Protein AF-A0A965PGX7-F1 (afdb_monomer)

Structure (mmCIF, N/CA/C/O backbone):
data_AF-A0A965PGX7-F1
#
_entry.id   AF-A0A965PGX7-F1
#
loop_
_atom_site.group_PDB
_atom_site.id
_atom_site.type_symbol
_atom_site.label_atom_id
_atom_site.label_alt_id
_atom_site.label_comp_id
_atom_site.label_asym_id
_atom_site.label_entity_id
_atom_site.label_seq_id
_atom_site.pdbx_PDB_ins_code
_atom_site.Cartn_x
_atom_site.Cartn_y
_atom_site.Cartn_z
_atom_site.oc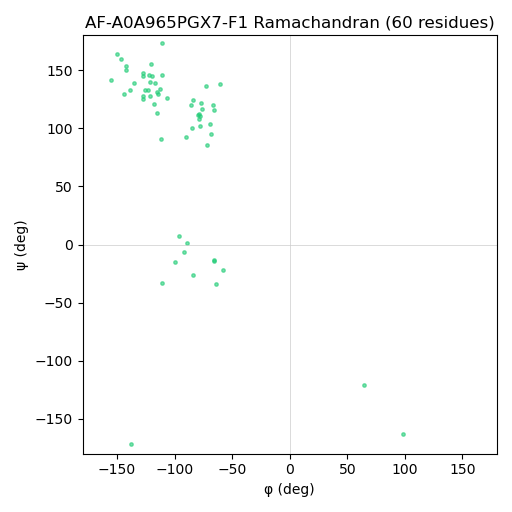cupancy
_atom_site.B_iso_or_equiv
_atom_site.auth_seq_id
_atom_site.auth_comp_id
_atom_site.auth_asym_id
_atom_site.auth_atom_id
_atom_site.pdbx_PDB_model_num
ATOM 1 N N . MET A 1 1 ? -1.675 7.730 14.317 1.00 91.50 1 MET A N 1
ATOM 2 C CA . MET A 1 1 ? -2.994 7.895 13.670 1.00 91.50 1 MET A CA 1
ATOM 3 C C . MET A 1 1 ? -2.797 7.906 12.168 1.00 91.50 1 MET A C 1
ATOM 5 O O . MET A 1 1 ? -1.987 8.695 11.695 1.00 91.50 1 MET A O 1
ATOM 9 N N . ILE A 1 2 ? -3.515 7.046 11.451 1.00 95.94 2 ILE A N 1
ATOM 10 C CA . ILE A 1 2 ? -3.513 6.945 9.989 1.00 95.94 2 ILE A CA 1
ATOM 11 C C . ILE A 1 2 ? -4.882 7.390 9.481 1.00 95.94 2 ILE A C 1
ATOM 13 O O . ILE A 1 2 ? -5.911 6.978 10.018 1.00 95.94 2 ILE A O 1
ATOM 17 N N . THR A 1 3 ? -4.908 8.238 8.454 1.00 97.38 3 THR A N 1
ATOM 18 C CA . THR A 1 3 ? -6.153 8.576 7.758 1.00 97.38 3 THR A CA 1
ATOM 19 C C . THR A 1 3 ? -6.495 7.452 6.793 1.00 97.38 3 THR A C 1
ATOM 21 O O . THR A 1 3 ? -5.800 7.233 5.802 1.00 97.38 3 THR A O 1
ATOM 24 N N . THR A 1 4 ? -7.563 6.728 7.098 1.00 96.75 4 THR A N 1
ATOM 25 C CA . THR A 1 4 ? -8.034 5.577 6.326 1.00 96.75 4 THR A CA 1
ATOM 26 C C . THR A 1 4 ? -9.349 5.899 5.624 1.00 96.75 4 THR A C 1
ATOM 28 O O . THR A 1 4 ? -9.982 6.927 5.886 1.00 96.75 4 THR A O 1
ATOM 31 N N . THR A 1 5 ? -9.810 4.984 4.776 1.00 97.00 5 THR A N 1
ATOM 32 C CA . THR A 1 5 ? -11.163 5.023 4.196 1.00 97.00 5 THR A CA 1
ATO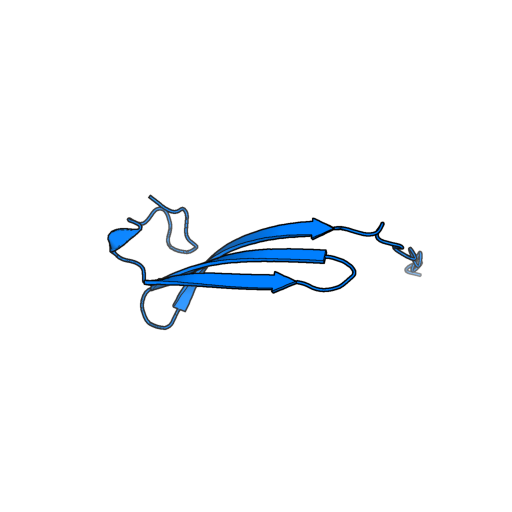M 33 C C . THR A 1 5 ? -12.279 5.017 5.250 1.00 97.00 5 THR A C 1
ATOM 35 O O . THR A 1 5 ? -13.376 5.496 4.971 1.00 97.00 5 THR A O 1
ATOM 38 N N . LYS A 1 6 ? -12.003 4.542 6.473 1.00 95.44 6 LYS A N 1
ATOM 39 C CA . LYS A 1 6 ? -12.937 4.500 7.614 1.00 95.44 6 LYS A CA 1
ATOM 40 C C . LYS A 1 6 ? -12.777 5.699 8.566 1.00 95.44 6 LYS A C 1
ATOM 42 O O . LYS A 1 6 ? -13.395 5.737 9.627 1.00 95.44 6 LYS A O 1
ATOM 47 N N . GLY A 1 7 ? -11.963 6.690 8.195 1.00 96.94 7 GLY A N 1
ATOM 48 C CA . GLY A 1 7 ? -11.598 7.833 9.036 1.00 96.94 7 GLY A CA 1
ATOM 49 C C . GLY A 1 7 ? -10.237 7.658 9.715 1.00 96.94 7 GLY A C 1
ATOM 50 O O . GLY A 1 7 ? -9.412 6.844 9.298 1.00 96.94 7 GLY A O 1
ATOM 51 N N . ASN A 1 8 ? -9.959 8.456 10.747 1.00 97.75 8 ASN A N 1
ATOM 52 C CA . ASN A 1 8 ? -8.685 8.379 11.464 1.00 97.75 8 ASN A CA 1
ATOM 53 C C . ASN A 1 8 ? -8.673 7.175 12.412 1.00 97.75 8 ASN A C 1
ATOM 55 O O . ASN A 1 8 ? -9.499 7.104 13.320 1.00 97.75 8 ASN A O 1
ATOM 59 N N . MET A 1 9 ? -7.714 6.272 12.229 1.00 97.44 9 MET A N 1
ATOM 60 C CA . MET A 1 9 ? -7.543 5.073 13.052 1.00 97.44 9 MET A CA 1
ATOM 61 C C . MET A 1 9 ? -6.170 5.062 13.723 1.00 97.44 9 MET A C 1
ATOM 63 O O . MET A 1 9 ? -5.220 5.694 13.246 1.00 97.44 9 MET A O 1
ATOM 67 N N . ASP A 1 10 ? -6.065 4.347 14.841 1.00 97.19 10 ASP A N 1
ATOM 68 C CA . ASP A 1 10 ? -4.769 4.059 15.446 1.00 97.19 10 ASP A CA 1
ATOM 69 C C . ASP A 1 10 ? -4.027 3.025 14.591 1.00 97.19 10 ASP A C 1
ATOM 71 O O . ASP A 1 10 ? -4.614 2.046 14.136 1.00 97.19 10 ASP A O 1
ATOM 75 N N . GLU A 1 11 ? -2.736 3.255 14.372 1.00 94.62 11 GLU A N 1
ATOM 76 C CA . GLU A 1 11 ? -1.892 2.342 13.601 1.00 94.62 11 GLU A CA 1
ATOM 77 C C . GLU A 1 11 ? -1.767 0.980 14.293 1.00 94.62 11 GLU A C 1
ATOM 79 O O . GLU A 1 11 ? -1.741 -0.044 13.621 1.00 94.62 11 GLU A O 1
ATOM 84 N N . ALA A 1 12 ? -1.753 0.954 15.630 1.00 96.50 12 ALA A N 1
ATOM 85 C CA . ALA A 1 12 ? -1.590 -0.272 16.408 1.00 96.50 12 ALA A CA 1
ATOM 86 C C . ALA A 1 12 ? -2.760 -1.264 16.258 1.00 96.50 12 ALA A C 1
ATOM 88 O O . ALA A 1 12 ? -2.638 -2.418 16.665 1.00 96.50 12 ALA A O 1
ATOM 89 N N . LEU A 1 13 ? -3.893 -0.816 15.705 1.00 96.44 13 LEU A N 1
ATOM 90 C CA . LEU A 1 13 ? -5.070 -1.645 15.436 1.00 96.44 13 LEU A CA 1
ATOM 91 C C . LEU A 1 13 ? -5.068 -2.246 14.024 1.00 96.44 13 LEU A C 1
ATOM 93 O O . LEU A 1 13 ? -5.948 -3.042 13.712 1.00 96.44 13 LEU A O 1
ATOM 97 N N . LEU A 1 14 ? -4.113 -1.857 13.178 1.00 97.69 14 LEU A N 1
ATOM 98 C CA . LEU A 1 14 ? -4.043 -2.252 11.778 1.00 97.69 14 LEU A CA 1
ATOM 99 C C . LEU A 1 14 ? -2.859 -3.188 11.548 1.00 97.69 14 LEU A C 1
ATOM 101 O O . LEU A 1 14 ? -1.787 -3.038 12.135 1.00 97.69 14 LEU A O 1
ATOM 105 N N . GLU A 1 15 ? -3.026 -4.131 10.631 1.00 98.31 15 GLU A N 1
ATOM 106 C CA . GLU A 1 15 ? -1.908 -4.926 10.150 1.00 98.31 15 GLU A CA 1
ATOM 107 C C . GLU A 1 15 ? -1.110 -4.103 9.133 1.00 98.31 15 GLU A C 1
ATOM 109 O O . GLU A 1 15 ? -1.592 -3.789 8.040 1.00 98.31 15 GLU A O 1
ATOM 114 N N . LYS A 1 16 ? 0.123 -3.740 9.505 1.00 97.75 16 LYS A N 1
ATOM 115 C CA . LYS A 1 16 ? 1.056 -3.035 8.625 1.00 97.75 16 LYS A CA 1
ATOM 116 C C . LYS A 1 16 ? 1.789 -4.034 7.731 1.00 97.75 16 LYS A C 1
ATOM 118 O O . LYS A 1 16 ? 2.470 -4.930 8.228 1.00 97.75 16 LYS A O 1
ATOM 123 N N . ARG A 1 17 ? 1.704 -3.837 6.417 1.00 98.19 17 ARG A N 1
ATOM 124 C CA . ARG A 1 17 ? 2.461 -4.598 5.413 1.00 98.19 17 ARG A CA 1
ATOM 125 C C . ARG A 1 17 ? 3.316 -3.647 4.593 1.00 98.19 17 ARG A C 1
ATOM 127 O O . ARG A 1 17 ? 2.877 -2.555 4.246 1.00 98.19 17 ARG A O 1
ATOM 134 N N . GLU A 1 18 ? 4.541 -4.051 4.290 1.00 98.31 18 GLU A N 1
ATOM 1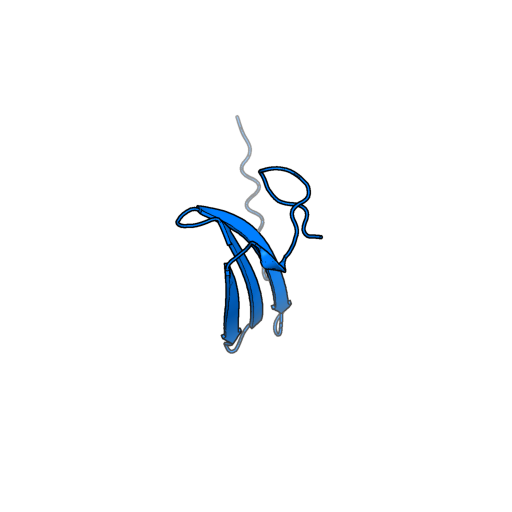35 C CA . GLU A 1 18 ? 5.496 -3.228 3.546 1.00 98.31 18 GLU A CA 1
ATOM 136 C C . GLU A 1 18 ? 6.036 -4.020 2.364 1.00 98.31 18 GLU A C 1
ATOM 138 O O . GLU A 1 18 ? 6.220 -5.236 2.441 1.00 98.31 18 GLU A O 1
ATOM 143 N N . GLY A 1 19 ? 6.281 -3.320 1.265 1.00 97.75 19 GLY A N 1
ATOM 144 C CA . GLY A 1 19 ? 6.836 -3.915 0.066 1.00 97.75 19 GLY A CA 1
ATOM 145 C C . GLY A 1 19 ? 7.737 -2.944 -0.670 1.00 97.75 19 GLY A C 1
ATOM 146 O O . GLY A 1 19 ? 7.680 -1.727 -0.481 1.00 97.75 19 GLY A O 1
ATOM 147 N N . GLN A 1 20 ? 8.592 -3.517 -1.504 1.00 97.81 20 GLN A N 1
ATOM 148 C CA . GLN A 1 20 ? 9.469 -2.774 -2.386 1.00 97.81 20 GLN A CA 1
ATOM 149 C C . GLN A 1 20 ? 9.586 -3.493 -3.726 1.00 97.81 20 GLN A C 1
ATOM 151 O O . GLN A 1 20 ? 9.505 -4.720 -3.805 1.00 97.81 20 GLN A O 1
ATOM 156 N N . PHE A 1 21 ? 9.795 -2.711 -4.769 1.00 96.94 21 PHE A N 1
ATOM 157 C CA . PHE A 1 21 ? 10.044 -3.138 -6.130 1.00 96.94 21 PHE A CA 1
ATOM 158 C C . PHE A 1 21 ? 11.197 -2.309 -6.684 1.00 96.94 21 PHE A C 1
ATOM 160 O O . PHE A 1 21 ? 11.283 -1.107 -6.440 1.00 96.94 21 PHE A O 1
ATOM 167 N N . GLU A 1 22 ? 12.096 -2.950 -7.416 1.00 97.44 22 GLU A N 1
ATOM 168 C CA . GLU A 1 22 ? 13.233 -2.284 -8.028 1.00 97.44 22 GLU A CA 1
ATOM 169 C C . GLU A 1 22 ? 13.537 -2.910 -9.386 1.00 97.44 22 GLU A C 1
ATOM 171 O O . GLU A 1 22 ? 13.696 -4.126 -9.496 1.00 97.44 22 GLU A O 1
ATOM 176 N N . ASP A 1 23 ? 13.661 -2.059 -10.403 1.00 95.31 23 ASP A N 1
ATOM 177 C CA . ASP A 1 23 ? 14.163 -2.425 -11.721 1.00 95.31 23 ASP A CA 1
ATOM 178 C C . ASP A 1 23 ? 15.125 -1.348 -12.270 1.00 95.31 23 ASP A C 1
ATOM 180 O O . ASP A 1 23 ? 15.554 -0.422 -11.567 1.00 95.31 23 ASP A O 1
ATOM 184 N N . ASP A 1 24 ? 15.510 -1.478 -13.541 1.00 95.88 24 ASP A N 1
ATOM 185 C CA . ASP A 1 24 ? 16.377 -0.523 -14.239 1.00 95.88 24 ASP A CA 1
ATOM 186 C C . ASP A 1 24 ? 15.749 0.867 -14.451 1.00 95.88 24 ASP A C 1
ATOM 188 O O . ASP A 1 24 ? 16.442 1.804 -14.859 1.00 95.88 24 ASP A O 1
ATOM 192 N N . ASN A 1 25 ? 14.442 1.014 -14.254 1.00 93.38 25 ASN A N 1
ATOM 193 C CA . ASN A 1 25 ? 13.673 2.210 -14.584 1.00 93.38 25 ASN A CA 1
ATOM 194 C C . ASN A 1 25 ? 13.197 2.941 -13.329 1.00 93.38 25 ASN A C 1
ATOM 196 O O . ASN A 1 25 ? 13.148 4.172 -13.338 1.00 93.38 25 ASN A O 1
ATOM 200 N N . GLU A 1 26 ? 12.902 2.216 -12.252 1.00 95.31 26 GLU A N 1
ATOM 201 C CA . GLU A 1 26 ? 12.355 2.758 -11.017 1.00 95.31 26 GLU A CA 1
ATOM 202 C C . GLU A 1 26 ? 12.757 1.975 -9.758 1.00 95.31 26 GLU A C 1
ATOM 204 O O . GLU A 1 26 ? 13.261 0.850 -9.783 1.00 95.31 26 GLU A O 1
ATOM 209 N N . SER A 1 27 ? 12.553 2.632 -8.622 1.00 97.25 27 SER A N 1
ATOM 210 C CA . SER A 1 27 ? 12.499 2.025 -7.300 1.00 97.25 27 SER A CA 1
ATOM 211 C C . SER A 1 27 ? 11.204 2.478 -6.642 1.00 97.25 27 SER A C 1
ATOM 213 O O . SER A 1 27 ? 10.932 3.675 -6.562 1.00 97.25 27 SER A O 1
ATOM 215 N N . THR A 1 28 ? 10.398 1.529 -6.191 1.00 97.94 28 THR A N 1
ATOM 216 C CA . THR A 1 28 ? 9.071 1.770 -5.636 1.00 97.94 28 THR A CA 1
ATOM 217 C C . THR A 1 28 ? 8.979 1.097 -4.279 1.00 97.94 28 THR A C 1
ATOM 219 O O . THR A 1 28 ? 9.237 -0.093 -4.162 1.00 97.94 28 THR A O 1
ATOM 222 N N . ALA A 1 29 ? 8.582 1.835 -3.250 1.00 98.19 29 ALA A N 1
ATOM 223 C CA . ALA A 1 29 ? 8.302 1.298 -1.924 1.00 98.19 29 ALA A CA 1
ATOM 224 C C . ALA A 1 29 ? 6.869 1.640 -1.526 1.00 98.19 29 ALA A C 1
ATOM 226 O O . ALA A 1 29 ? 6.352 2.702 -1.882 1.00 98.19 29 ALA A O 1
ATOM 227 N N . TRP A 1 30 ? 6.213 0.755 -0.785 1.00 98.50 30 TRP A N 1
ATOM 228 C CA . TRP A 1 30 ? 4.866 1.005 -0.297 1.00 98.50 30 TRP A CA 1
ATOM 229 C C . TRP A 1 30 ? 4.644 0.461 1.103 1.00 98.50 30 TRP A C 1
ATOM 231 O O . TRP A 1 30 ? 5.262 -0.512 1.534 1.00 98.50 30 TRP A O 1
ATOM 241 N N . VAL A 1 31 ? 3.707 1.110 1.784 1.00 98.19 31 VAL A N 1
ATOM 242 C CA . VAL A 1 31 ? 3.175 0.702 3.077 1.00 98.19 31 VAL A CA 1
ATOM 243 C C . VAL A 1 31 ? 1.670 0.557 2.933 1.00 98.19 31 VAL A C 1
ATOM 245 O O . VAL A 1 31 ? 1.000 1.435 2.389 1.00 98.19 31 VAL A O 1
ATOM 248 N N . GLU A 1 32 ? 1.140 -0.542 3.437 1.00 98.50 32 GLU A N 1
ATOM 249 C CA . GLU A 1 32 ? -0.281 -0.835 3.507 1.00 98.50 32 GLU A CA 1
ATOM 250 C C . GLU A 1 32 ? -0.700 -1.015 4.956 1.00 98.50 32 GLU A C 1
ATOM 252 O O . GLU A 1 32 ? 0.033 -1.601 5.753 1.00 98.50 32 GLU A O 1
ATOM 257 N N . TYR A 1 33 ? -1.914 -0.574 5.261 1.00 98.25 33 TYR A N 1
ATOM 258 C CA . TYR A 1 33 ? -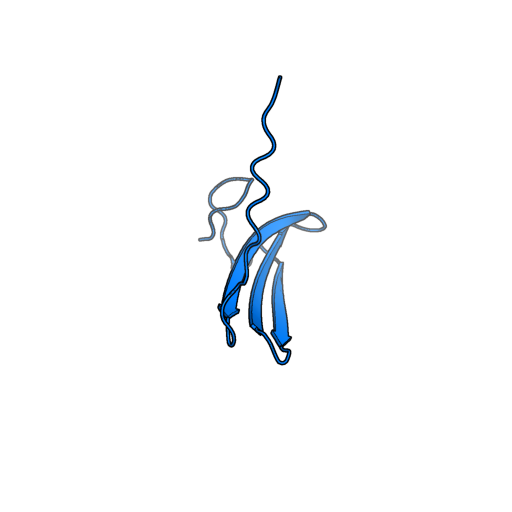2.577 -0.855 6.522 1.00 98.25 33 TYR A CA 1
ATOM 259 C C . TYR A 1 33 ? -3.890 -1.580 6.254 1.00 98.25 33 TYR A C 1
ATOM 261 O O . TYR A 1 33 ? -4.716 -1.117 5.457 1.00 98.25 33 TYR A O 1
ATOM 269 N N . TRP A 1 34 ? -4.062 -2.711 6.930 1.00 98.31 34 TRP A N 1
ATOM 270 C CA . TRP A 1 34 ? -5.196 -3.612 6.768 1.00 98.31 34 TRP A CA 1
ATOM 271 C C . TRP A 1 34 ? -6.010 -3.715 8.061 1.00 98.31 34 TRP A C 1
ATOM 273 O O . TRP A 1 34 ? -5.450 -3.793 9.153 1.00 98.31 34 TRP A O 1
ATOM 283 N N . ASP A 1 35 ? -7.333 -3.719 7.923 1.00 97.44 35 ASP A N 1
ATOM 284 C CA . ASP A 1 35 ? -8.311 -3.940 8.992 1.00 97.44 35 ASP A CA 1
ATOM 285 C C . ASP A 1 35 ? -8.996 -5.291 8.734 1.00 97.44 35 ASP A C 1
ATOM 287 O O . ASP A 1 35 ? 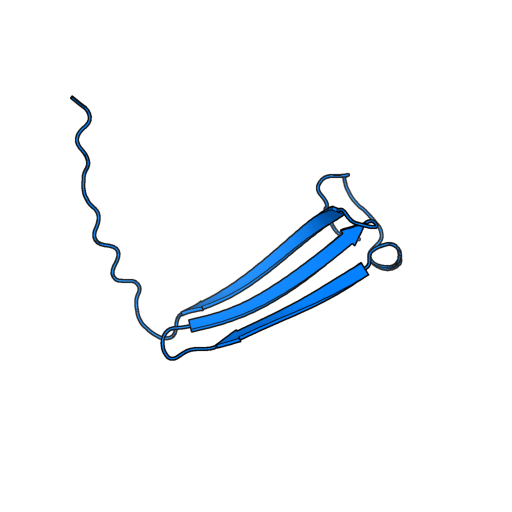-9.948 -5.390 7.955 1.00 97.44 35 ASP A O 1
ATOM 291 N N . GLY A 1 36 ? -8.436 -6.362 9.305 1.00 96.06 36 GLY A N 1
ATOM 292 C CA . GLY A 1 36 ? -8.790 -7.735 8.936 1.00 96.06 36 GLY A CA 1
ATOM 293 C C . GLY A 1 36 ? -8.402 -8.041 7.485 1.00 96.06 36 GLY A C 1
ATOM 294 O O . GLY A 1 36 ? -7.237 -7.930 7.110 1.00 96.06 36 GLY A O 1
ATOM 295 N N . ASP A 1 37 ? -9.383 -8.406 6.660 1.00 96.81 37 ASP A N 1
ATOM 296 C CA . ASP A 1 37 ? -9.186 -8.737 5.242 1.00 96.81 37 ASP A CA 1
ATOM 297 C C . ASP A 1 37 ? -9.299 -7.522 4.295 1.00 96.81 37 ASP A C 1
ATOM 299 O O . ASP A 1 37 ? -9.183 -7.670 3.077 1.00 96.81 37 ASP A O 1
ATOM 303 N N . GLU A 1 38 ? -9.525 -6.312 4.819 1.00 97.50 38 GLU A N 1
ATOM 304 C CA . GLU A 1 38 ? -9.715 -5.094 4.020 1.00 97.50 38 GLU A CA 1
ATOM 305 C C . GLU A 1 38 ? -8.491 -4.165 4.081 1.00 97.50 38 GLU A C 1
ATOM 307 O O . GLU A 1 38 ? -8.072 -3.745 5.159 1.00 97.50 38 GLU A O 1
ATOM 312 N N . MET A 1 39 ? -7.940 -3.773 2.924 1.00 97.69 39 MET A N 1
ATOM 313 C CA . MET A 1 39 ? -6.900 -2.738 2.845 1.00 97.69 39 MET A CA 1
ATOM 314 C C . MET A 1 39 ? -7.537 -1.350 2.984 1.00 97.69 39 MET A C 1
ATOM 316 O O . MET A 1 39 ? -8.218 -0.877 2.074 1.00 97.69 39 MET A O 1
ATOM 320 N N . VAL A 1 40 ? -7.287 -0.676 4.106 1.00 98.06 40 VAL A N 1
ATOM 321 C CA . VAL A 1 40 ? -7.934 0.605 4.446 1.00 98.06 40 VAL A CA 1
ATOM 322 C C . VAL A 1 40 ? -7.059 1.827 4.157 1.00 98.06 40 VAL A C 1
ATOM 324 O O . VAL A 1 40 ? -7.552 2.959 4.130 1.00 98.06 40 VAL A O 1
ATOM 327 N N . HIS A 1 41 ? -5.759 1.619 3.935 1.00 98.00 41 HIS A N 1
ATOM 328 C CA . HIS A 1 41 ? -4.823 2.659 3.519 1.00 98.00 41 HIS A CA 1
ATOM 329 C C . HIS A 1 41 ? -3.625 2.053 2.782 1.00 98.00 41 HIS A C 1
ATOM 331 O O . HIS A 1 41 ? -3.090 1.028 3.202 1.00 98.00 41 HIS A O 1
ATOM 337 N N . ARG A 1 42 ? -3.152 2.727 1.727 1.00 97.06 42 ARG A N 1
ATOM 338 C CA . ARG A 1 42 ? -1.854 2.453 1.101 1.00 97.06 42 ARG A CA 1
ATOM 339 C C . ARG A 1 42 ? -1.161 3.765 0.753 1.00 97.06 42 ARG A C 1
ATOM 341 O O . ARG A 1 42 ? -1.763 4.635 0.128 1.00 97.06 42 ARG A O 1
ATOM 348 N N . SER A 1 43 ? 0.114 3.860 1.108 1.00 96.94 43 SER A N 1
ATOM 349 C CA . SER A 1 43 ? 1.015 4.932 0.693 1.00 96.94 43 SER A CA 1
ATOM 350 C C . SER A 1 43 ? 2.119 4.341 -0.175 1.00 96.94 43 SER A C 1
ATOM 352 O O . SER A 1 43 ? 2.704 3.321 0.189 1.00 96.94 43 SER A O 1
ATOM 354 N N . VAL A 1 44 ? 2.382 4.951 -1.330 1.00 97.06 44 VAL A N 1
ATOM 355 C CA . VAL A 1 44 ? 3.385 4.486 -2.298 1.00 97.06 44 VAL A CA 1
ATOM 356 C C . VAL A 1 44 ? 4.347 5.626 -2.601 1.00 97.06 44 VAL A C 1
ATOM 358 O O . VAL A 1 44 ? 3.923 6.748 -2.876 1.00 97.06 44 VAL A O 1
ATOM 361 N N . HIS A 1 45 ? 5.640 5.328 -2.578 1.00 97.19 45 HIS A N 1
ATOM 362 C CA . HIS A 1 45 ? 6.701 6.231 -2.989 1.00 97.19 45 HIS A CA 1
ATOM 363 C C . HIS A 1 45 ? 7.443 5.630 -4.181 1.00 97.19 45 HIS A C 1
ATOM 365 O O . HIS A 1 45 ? 7.998 4.539 -4.072 1.00 97.19 45 HIS A O 1
ATOM 371 N N . VAL A 1 46 ? 7.451 6.347 -5.305 1.00 95.94 4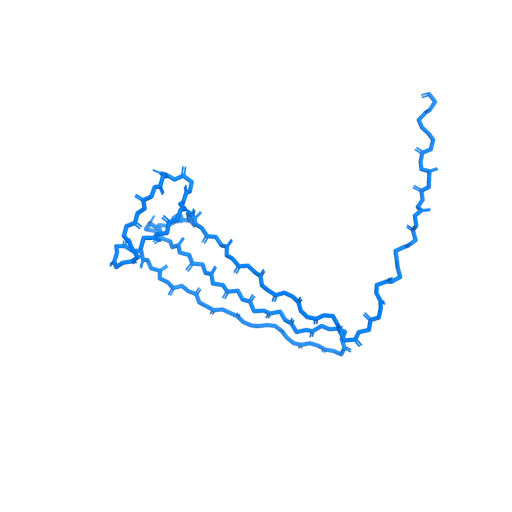6 VAL A N 1
ATOM 372 C CA . VAL A 1 46 ? 8.118 5.933 -6.546 1.00 95.94 46 VAL A CA 1
ATOM 373 C C . VAL A 1 46 ? 9.262 6.894 -6.836 1.00 95.94 46 VAL A C 1
ATOM 375 O O . VAL A 1 46 ? 9.071 8.111 -6.869 1.00 95.94 46 VAL A O 1
ATOM 378 N N . HIS A 1 47 ? 10.441 6.341 -7.088 1.00 95.12 47 HIS A N 1
ATOM 379 C CA . HIS A 1 47 ? 11.613 7.058 -7.553 1.00 95.12 47 HIS A CA 1
ATOM 380 C C . HIS A 1 47 ? 11.991 6.592 -8.958 1.00 95.12 47 HIS A C 1
ATOM 382 O O . HIS A 1 47 ? 12.416 5.457 -9.170 1.00 95.12 47 HIS A O 1
ATOM 388 N N . LEU A 1 48 ? 11.852 7.497 -9.921 1.00 95.06 48 LEU A N 1
ATOM 389 C CA . LEU A 1 48 ? 12.107 7.234 -11.328 1.00 95.06 48 LEU A CA 1
ATOM 390 C C . LEU A 1 48 ? 13.598 7.439 -11.649 1.00 95.06 48 LEU A C 1
ATOM 392 O O . LEU A 1 48 ? 14.125 8.540 -11.487 1.00 95.06 48 LEU A O 1
ATOM 396 N N . LYS A 1 49 ? 14.279 6.396 -12.129 1.00 93.31 49 LYS A N 1
ATOM 397 C CA . LYS A 1 49 ? 15.710 6.422 -12.493 1.00 93.31 49 LYS A CA 1
ATOM 398 C C . LYS A 1 49 ? 15.939 6.956 -13.908 1.00 93.31 49 LYS A C 1
ATOM 400 O O . LYS A 1 49 ? 17.005 7.488 -14.214 1.00 93.31 49 LYS A O 1
ATOM 405 N N . LYS A 1 50 ? 14.941 6.808 -14.781 1.00 90.25 50 LYS A N 1
ATOM 406 C CA . LYS A 1 50 ? 14.953 7.261 -16.181 1.00 90.25 50 LYS A CA 1
ATOM 407 C C . LYS A 1 50 ? 13.724 8.120 -16.453 1.00 90.25 50 LYS A C 1
ATOM 409 O O . LYS A 1 50 ? 12.696 7.837 -15.862 1.00 90.25 50 LYS A O 1
ATOM 414 N N . PRO A 1 51 ? 13.781 9.128 -17.339 1.00 83.62 51 PRO A N 1
ATOM 415 C CA . PRO A 1 51 ? 12.630 9.983 -17.627 1.00 83.62 51 PRO A CA 1
ATOM 416 C C . PRO A 1 51 ? 11.442 9.187 -18.193 1.00 83.62 51 PRO A C 1
ATOM 418 O O . PRO A 1 51 ? 11.622 8.345 -19.073 1.00 83.62 51 PRO A O 1
ATOM 421 N N . MET A 1 52 ? 10.223 9.494 -17.732 1.00 76.00 52 MET A N 1
ATOM 422 C CA . MET A 1 52 ? 8.997 8.983 -18.355 1.00 76.00 52 MET A CA 1
ATOM 423 C C . MET A 1 52 ? 8.857 9.590 -19.753 1.00 76.00 52 MET A C 1
ATOM 425 O O . MET A 1 52 ? 8.748 10.808 -19.898 1.00 76.00 52 MET A O 1
ATOM 429 N N . ILE A 1 53 ? 8.825 8.745 -20.782 1.00 72.81 53 ILE A N 1
ATOM 430 C CA . ILE A 1 53 ? 8.405 9.157 -22.122 1.00 72.81 53 ILE A CA 1
ATOM 431 C C . ILE A 1 53 ? 6.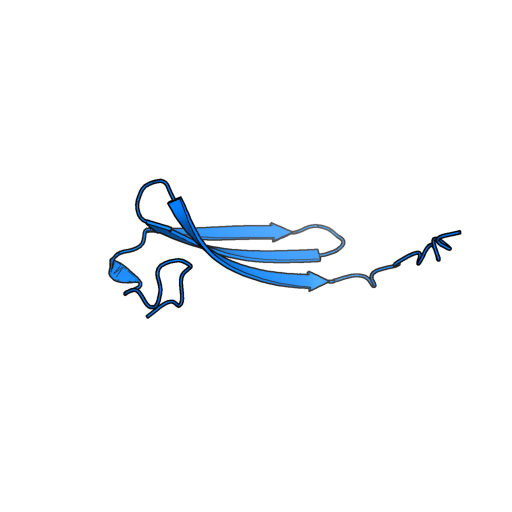895 8.938 -22.196 1.00 72.81 53 ILE A C 1
ATOM 433 O O . ILE A 1 53 ? 6.427 7.848 -22.510 1.00 72.81 53 ILE A O 1
ATOM 437 N N . SER A 1 54 ? 6.127 9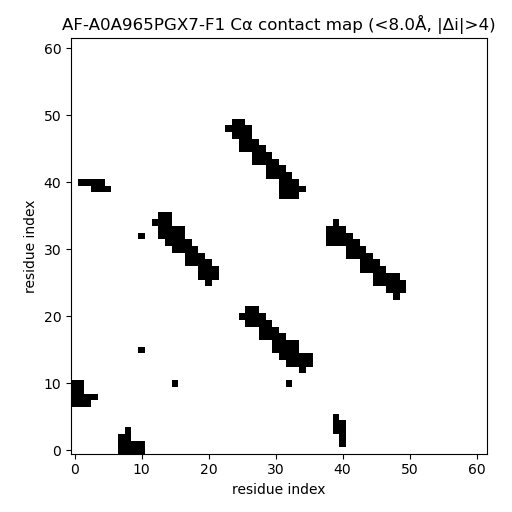.975 -21.872 1.00 67.31 54 SER A N 1
ATOM 438 C CA . SER A 1 54 ? 4.677 9.965 -22.058 1.00 67.31 54 SER A CA 1
ATOM 439 C C . SER A 1 54 ? 4.356 10.386 -23.491 1.00 67.31 54 SER A C 1
ATOM 441 O O . SER A 1 54 ? 4.369 11.577 -23.806 1.00 67.31 54 SER A O 1
ATOM 443 N N . THR A 1 55 ? 4.066 9.431 -24.375 1.00 61.66 55 THR A N 1
ATOM 444 C CA . THR A 1 55 ? 3.464 9.746 -25.679 1.00 61.66 55 THR A CA 1
ATOM 445 C C . THR A 1 55 ? 2.037 10.222 -25.427 1.00 61.66 55 THR A C 1
ATOM 447 O O . THR A 1 55 ? 1.157 9.431 -25.102 1.00 61.66 55 THR A O 1
ATOM 450 N N . SER A 1 56 ? 1.810 11.531 -25.510 1.00 65.94 56 SER A N 1
ATOM 451 C CA . SER A 1 56 ? 0.467 12.095 -25.406 1.00 65.94 56 SER A CA 1
ATOM 452 C C . SER A 1 56 ? -0.251 11.885 -26.739 1.00 65.94 56 SER A C 1
ATOM 454 O O . SER A 1 56 ? 0.019 12.584 -27.715 1.00 65.94 56 SER A O 1
ATOM 456 N N . GLU A 1 57 ? -1.140 10.897 -26.803 1.00 68.62 57 GLU A N 1
ATOM 457 C CA . GLU A 1 57 ? -2.110 10.801 -27.890 1.00 68.62 57 GLU A CA 1
ATOM 458 C C . GLU A 1 57 ? -3.239 11.793 -27.593 1.00 68.62 57 GLU A C 1
ATOM 460 O O . GLU A 1 57 ? -4.032 11.604 -26.669 1.00 68.62 57 GLU A O 1
ATOM 465 N N . ILE A 1 58 ? -3.299 12.890 -28.352 1.00 65.12 58 ILE A N 1
ATOM 466 C CA . ILE A 1 58 ? -4.443 13.806 -28.324 1.00 65.12 58 ILE A CA 1
ATOM 467 C C . ILE A 1 58 ? -5.603 13.082 -29.015 1.00 65.12 58 ILE A C 1
ATOM 469 O O . ILE A 1 58 ? -5.809 13.205 -30.221 1.00 65.12 58 ILE A O 1
ATOM 473 N N . GLY A 1 59 ? -6.341 12.280 -28.249 1.00 58.69 59 GLY A N 1
ATOM 474 C CA . GLY A 1 59 ? -7.617 11.718 -28.673 1.00 58.69 59 GLY A CA 1
ATOM 475 C C . GLY A 1 59 ? -8.646 12.837 -28.786 1.00 58.69 59 GLY A C 1
ATOM 476 O O . GLY A 1 59 ? -9.236 13.246 -27.789 1.00 58.69 59 GLY A O 1
ATOM 477 N N . GLY A 1 60 ? -8.829 13.373 -29.993 1.00 66.88 60 GLY A N 1
ATOM 478 C CA . GLY A 1 60 ? -9.922 14.293 -30.288 1.00 66.88 60 GLY A CA 1
ATOM 479 C C . GLY A 1 60 ? -11.258 13.561 -30.178 1.00 66.88 60 GLY A C 1
ATOM 480 O O . GLY A 1 60 ? -11.521 12.643 -30.951 1.00 66.88 60 GLY A O 1
ATOM 481 N N . PHE A 1 61 ? -12.103 13.962 -29.231 1.00 65.31 61 PHE A N 1
ATOM 482 C CA . PHE A 1 61 ? -13.505 13.553 -29.215 1.00 65.31 61 PHE A CA 1
ATOM 483 C C . PHE A 1 61 ? -14.246 14.366 -30.285 1.00 65.31 61 PHE A C 1
ATOM 485 O O . PHE A 1 61 ? -14.269 15.596 -30.212 1.00 65.31 61 PHE A O 1
ATOM 492 N N . SER A 1 62 ? -14.774 13.681 -31.304 1.00 63.53 62 SER A N 1
ATOM 493 C CA . SER A 1 62 ? -15.765 14.229 -32.247 1.00 63.53 62 SER A CA 1
ATOM 494 C C . SER A 1 62 ? -17.178 13.960 -31.751 1.00 63.53 62 SER A C 1
ATOM 496 O O . SER A 1 62 ? -17.366 12.909 -31.097 1.00 63.53 62 SER A O 1
#

Solvent-accessible surface area (backbone atoms only — not comparable to full-atom values): 3972 Å² total; per-res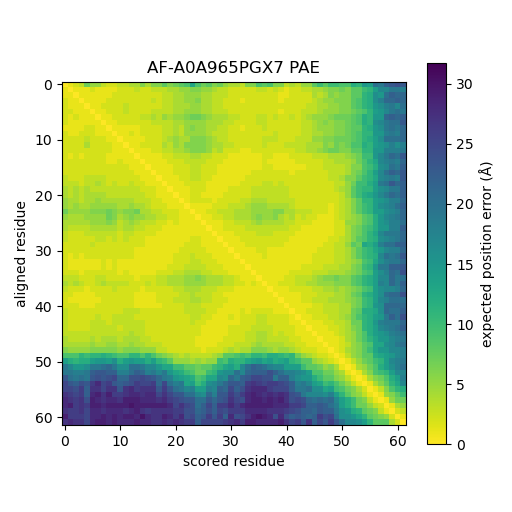idue (Å²): 112,43,79,32,83,90,42,80,38,62,55,90,76,34,53,76,47,74,52,74,51,75,61,95,47,36,39,35,40,36,43,36,34,21,59,85,95,41,80,42,39,76,51,76,49,77,46,72,73,50,85,84,82,76,84,80,78,84,77,77,85,129

Sequence (62 aa):
MITTTKGNMDEALLEKREGQFEDDNESTAWVEYWDGDEMVHRSVHVHLKKPMISTSEIGGFS

Foldseek 3Di:
DDQWPVGDDDQVQWDKDKDWDDDPFKTKIKIFTHNVPRTGDMDMDIDTPDDDPDPDDPPDDD

pLDDT: mean 91.15, std 11.81, range [58.69, 98.5]

Radius of gyration: 17.14 Å; Cα contacts (8 Å, |Δi|>4): 95; chains: 1; bounding box: 32×23×49 Å

Nearest PDB structures (foldseek):
  2qh9-assembly1_B  TM=8.472E-01  e=6.491E+00  Archaeoglobus fulgidus
  5w8m-assembly4_D  TM=3.376E-01  e=6.880E+00  Thermochaetoides thermophila
  1bg3-assembly2_B  TM=2.850E-01  e=9.203E+00  Rattus norvegicus

Secondary structure (DSSP, 8-state):
-EEETTEEE-GGGSEEEEEEEE-SSEEEEEEEEEETTEEEEEEEEEEESS------------

Mean predicted aligned error: 7.24 Å